Protein AF-A0A945HEQ9-F1 (afdb_monomer)

pLDDT: mean 74.12, std 15.44, range [50.94, 94.44]

Mean predicted aligned error: 12.05 Å

Solv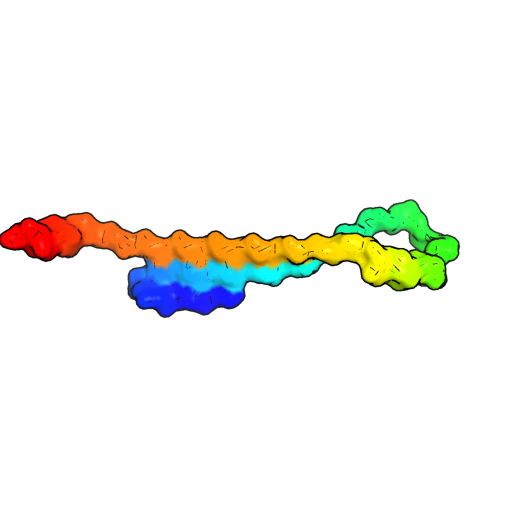ent-accessible surface area (backbone atoms only — not comparable to full-atom values): 4269 Å² total; per-residue (Å²): 91,77,46,76,84,47,95,92,15,37,39,37,45,47,79,44,78,48,82,86,77,90,74,97,63,96,81,79,45,77,79,63,43,60,64,48,61,74,67,48,84,73,45,76,45,80,47,80,48,79,46,78,82,81,63,66,68,64,54,55,64,73,75,109

Foldseek 3Di:
DKDDPDVVKIKDKDKDWDQDDPDPPPDDCPVVVVVVSVVPDTDIDIDMDTGDDDDPVVVVVVVD

Nearest PDB structures (foldseek):
  5vmd-assembly1_A  TM=3.440E-01  e=4.071E+00  Homo sapiens
  7t7u-assembly1_A  TM=2.262E-01  e=8.850E+00  Chroomonas sp. M1627

Radius of gyration: 23.22 Å; Cα contacts (8 Å, |Δi|>4): 57; chains: 1; bounding box: 55×17×57 Å

Secondary structure (DSSP, 8-state):
-EEEEETTEEEEEEEEEE-------TTT-TTTHHHHHTTSPPEEEEEEEEE----HHHHHHT--

Structure (mmCIF, N/CA/C/O backbone):
data_AF-A0A945HEQ9-F1
#
_entry.id   AF-A0A945HEQ9-F1
#
loop_
_atom_site.group_PDB
_atom_site.id
_atom_site.type_symbol
_atom_site.label_atom_id
_atom_site.label_alt_id
_atom_site.label_comp_id
_atom_site.label_asym_id
_atom_site.label_entity_id
_atom_site.label_seq_id
_atom_site.pdbx_PDB_ins_code
_atom_site.Cartn_x
_atom_site.Cartn_y
_atom_site.Cartn_z
_atom_site.occupancy
_atom_site.B_iso_or_equiv
_atom_site.auth_seq_id
_atom_site.auth_comp_id
_atom_site.auth_asym_id
_atom_site.auth_atom_id
_atom_site.pdbx_PDB_model_num
ATOM 1 N N . PHE A 1 1 ? -1.286 2.771 -4.751 1.00 85.75 1 PHE A N 1
ATOM 2 C CA . PHE A 1 1 ? -2.578 3.291 -4.262 1.00 85.75 1 PHE A CA 1
ATOM 3 C C . PHE A 1 1 ? -2.679 3.087 -2.765 1.00 85.75 1 PHE A C 1
ATOM 5 O O . PHE A 1 1 ? -2.322 2.017 -2.286 1.00 85.75 1 PHE A O 1
ATOM 12 N N . ASN A 1 2 ? -3.138 4.097 -2.030 1.00 83.69 2 ASN A N 1
ATOM 13 C CA . ASN A 1 2 ? -3.369 4.000 -0.593 1.00 83.69 2 ASN A CA 1
ATOM 14 C C . ASN A 1 2 ? -4.771 4.523 -0.280 1.00 83.69 2 ASN A C 1
ATOM 16 O O . ASN A 1 2 ? -5.104 5.634 -0.681 1.00 83.69 2 ASN A O 1
ATOM 20 N N . TRP A 1 3 ? -5.568 3.721 0.415 1.00 89.69 3 TRP A N 1
ATOM 21 C CA . TRP A 1 3 ? -6.953 4.018 0.751 1.00 89.69 3 TRP A CA 1
ATOM 22 C C . TRP A 1 3 ? -7.170 3.861 2.255 1.00 89.69 3 TRP A C 1
ATOM 24 O O . TRP A 1 3 ? -6.853 2.821 2.828 1.00 89.69 3 TRP A O 1
ATOM 34 N N . GLU A 1 4 ? -7.693 4.899 2.902 1.00 90.81 4 GLU A N 1
ATOM 35 C CA . GLU A 1 4 ? -8.126 4.854 4.299 1.00 90.81 4 GLU A CA 1
ATOM 36 C C . GLU A 1 4 ? -9.639 4.621 4.332 1.00 90.81 4 GLU A C 1
ATOM 38 O O . GLU A 1 4 ? -10.410 5.460 3.871 1.00 90.81 4 GLU A O 1
ATOM 43 N N . PHE A 1 5 ? -10.053 3.443 4.802 1.00 86.62 5 PHE A N 1
ATOM 44 C CA . PHE A 1 5 ? -11.454 2.998 4.764 1.00 86.62 5 PHE A CA 1
ATOM 45 C C . PHE A 1 5 ? -12.129 3.031 6.141 1.00 86.62 5 PHE A C 1
ATOM 47 O O . PHE A 1 5 ? -13.350 2.93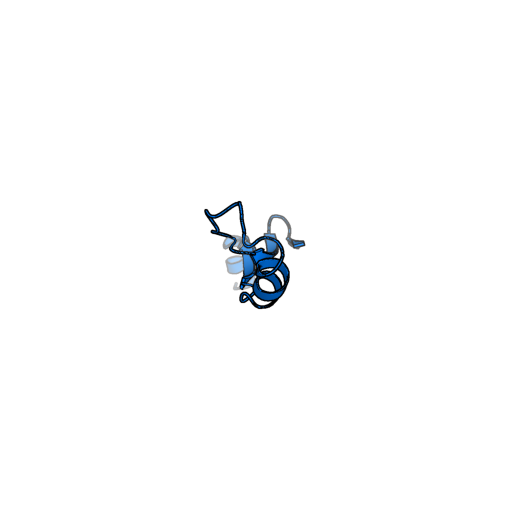7 6.235 1.00 86.62 5 PHE A O 1
ATOM 54 N N . ALA A 1 6 ? -11.347 3.170 7.210 1.00 87.31 6 ALA A N 1
ATOM 55 C CA . ALA A 1 6 ? -11.827 3.468 8.553 1.00 87.31 6 ALA A CA 1
ATOM 56 C C . ALA A 1 6 ? -10.733 4.232 9.317 1.00 87.31 6 ALA A C 1
ATOM 58 O O . ALA A 1 6 ? -9.569 4.149 8.920 1.00 87.31 6 ALA A O 1
ATOM 59 N N . PRO A 1 7 ? -11.055 4.943 10.412 1.00 85.50 7 PRO A N 1
ATOM 60 C CA . PRO A 1 7 ? -10.060 5.665 11.201 1.00 85.50 7 PRO A CA 1
ATOM 61 C C . PRO A 1 7 ? -8.894 4.754 11.605 1.00 85.50 7 PRO A C 1
ATOM 63 O O . PRO A 1 7 ? -9.088 3.728 12.260 1.00 85.50 7 PRO A O 1
ATOM 66 N N . GLY A 1 8 ? -7.688 5.082 11.137 1.00 84.88 8 GLY A N 1
ATOM 67 C CA . GLY A 1 8 ? -6.481 4.284 11.366 1.00 84.88 8 GLY A CA 1
ATOM 68 C C . GLY A 1 8 ? -6.353 3.031 10.490 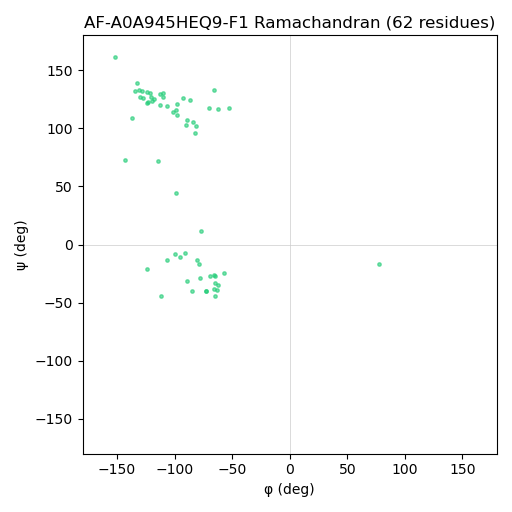1.00 84.88 8 GLY A C 1
ATOM 69 O O . GLY A 1 8 ? -5.250 2.514 10.337 1.00 84.88 8 GLY A O 1
ATOM 70 N N . SER A 1 9 ? -7.422 2.557 9.851 1.00 89.62 9 SER A N 1
ATOM 71 C CA . SER A 1 9 ? -7.393 1.361 9.002 1.00 89.62 9 SER A CA 1
ATOM 72 C C . SER A 1 9 ? -7.127 1.717 7.541 1.00 89.62 9 SER A C 1
ATOM 74 O O . SER A 1 9 ? -7.826 2.532 6.936 1.00 89.62 9 SER A O 1
ATOM 76 N N . LYS A 1 10 ? -6.106 1.090 6.956 1.00 93.94 10 LYS A N 1
ATOM 77 C CA . LYS A 1 10 ? -5.566 1.454 5.641 1.00 93.94 10 LYS A CA 1
ATOM 78 C C . LYS A 1 10 ? -5.379 0.229 4.760 1.00 93.94 10 LYS A C 1
ATOM 80 O O . LYS A 1 10 ? -4.902 -0.806 5.217 1.00 93.94 10 LYS A O 1
ATOM 85 N N . ALA A 1 11 ? -5.714 0.371 3.486 1.00 94.44 11 ALA A N 1
ATOM 86 C CA . ALA A 1 11 ? -5.421 -0.580 2.430 1.00 94.44 11 ALA A CA 1
ATOM 87 C C . ALA A 1 11 ? -4.405 0.039 1.462 1.00 94.44 11 ALA A C 1
ATOM 89 O O . ALA A 1 11 ? -4.589 1.153 0.971 1.00 94.44 11 ALA A O 1
ATOM 90 N N . THR A 1 12 ? -3.333 -0.684 1.163 1.00 93.50 12 THR A N 1
ATOM 91 C CA . THR A 1 12 ? -2.290 -0.245 0.236 1.00 93.50 12 THR A CA 1
ATOM 92 C C . THR A 1 12 ? -2.140 -1.274 -0.875 1.00 93.50 12 THR A C 1
ATOM 94 O O . THR A 1 12 ? -1.851 -2.439 -0.611 1.00 93.50 12 THR A O 1
ATOM 97 N N . LEU A 1 13 ? -2.309 -0.832 -2.119 1.00 93.38 13 LEU A N 1
ATOM 98 C CA . LEU A 1 13 ? -2.081 -1.624 -3.324 1.00 93.38 13 LEU A CA 1
ATOM 99 C C . LEU A 1 13 ? -0.848 -1.090 -4.052 1.00 93.38 13 LEU A C 1
ATOM 101 O O . LEU A 1 13 ? -0.761 0.101 -4.370 1.00 93.38 13 LEU A O 1
ATOM 105 N N . LEU A 1 14 ? 0.085 -1.983 -4.342 1.00 93.19 14 LEU A N 1
ATOM 106 C CA . LEU A 1 14 ? 1.320 -1.706 -5.051 1.00 93.19 14 LEU A CA 1
ATOM 107 C C . LEU A 1 14 ? 1.361 -2.565 -6.314 1.00 93.19 14 LEU A C 1
ATOM 109 O O . LEU A 1 14 ? 1.220 -3.783 -6.247 1.00 93.19 14 LEU A O 1
ATOM 113 N N . TYR A 1 15 ? 1.575 -1.918 -7.452 1.00 91.06 15 TYR A N 1
ATOM 114 C CA . TYR A 1 15 ? 1.846 -2.577 -8.721 1.00 91.06 15 TYR A CA 1
ATOM 115 C C . TYR A 1 15 ? 3.233 -2.148 -9.188 1.00 91.06 15 TYR A C 1
ATOM 117 O O . TYR A 1 15 ? 3.518 -0.950 -9.243 1.00 91.06 15 TYR A O 1
ATOM 125 N N . ARG A 1 16 ? 4.108 -3.114 -9.463 1.00 86.12 16 ARG A N 1
ATOM 126 C CA . ARG A 1 16 ? 5.485 -2.886 -9.905 1.00 86.12 16 ARG A CA 1
ATOM 127 C C . ARG A 1 16 ? 5.766 -3.693 -11.160 1.00 86.12 16 ARG A C 1
ATOM 129 O O . ARG A 1 16 ? 5.542 -4.897 -11.177 1.00 86.12 16 ARG A O 1
ATOM 136 N N . ASN A 1 17 ? 6.343 -3.032 -12.155 1.00 82.00 17 ASN A N 1
ATOM 137 C CA . ASN A 1 17 ? 6.965 -3.686 -13.299 1.00 82.00 17 ASN A CA 1
ATOM 138 C C . ASN A 1 17 ? 8.475 -3.655 -13.060 1.00 82.00 17 ASN A C 1
ATOM 140 O O . ASN A 1 17 ? 9.057 -2.573 -13.005 1.00 82.00 17 ASN A O 1
ATOM 144 N N . ASN A 1 18 ? 9.102 -4.813 -12.864 1.00 72.75 18 ASN A N 1
ATOM 145 C CA . ASN A 1 18 ? 10.550 -4.901 -12.694 1.00 72.75 18 ASN A CA 1
ATOM 146 C C . ASN A 1 18 ? 11.187 -5.297 -14.035 1.00 72.75 18 ASN A C 1
ATOM 148 O O . ASN A 1 18 ? 10.958 -6.398 -14.534 1.00 72.75 18 ASN A O 1
ATOM 152 N N . LEU A 1 19 ? 11.995 -4.396 -14.595 1.00 67.19 19 LEU A N 1
ATOM 153 C CA . LEU A 1 19 ? 12.874 -4.657 -15.736 1.00 67.19 19 LEU A CA 1
ATOM 154 C C . LEU A 1 19 ? 14.218 -5.138 -15.172 1.00 67.19 19 LEU A C 1
ATOM 156 O O . LEU A 1 19 ? 14.973 -4.343 -14.615 1.00 67.19 19 LEU A O 1
ATOM 160 N N . PHE A 1 20 ? 14.490 -6.442 -15.232 1.00 59.44 20 PHE A N 1
ATOM 161 C CA . PHE A 1 20 ? 15.772 -6.994 -14.789 1.00 59.44 20 PHE A CA 1
ATOM 162 C C . PHE A 1 20 ? 16.793 -6.801 -15.917 1.00 59.44 20 PHE A C 1
ATOM 164 O O . PHE A 1 20 ? 16.756 -7.517 -16.914 1.00 59.44 20 PH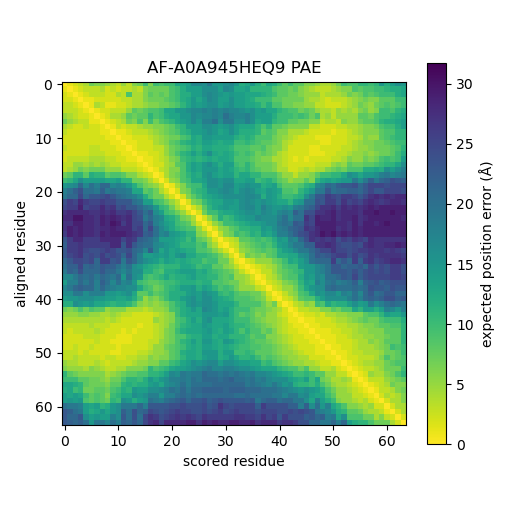E A O 1
ATOM 171 N N . ASN A 1 21 ? 17.664 -5.798 -15.793 1.00 55.03 21 ASN A N 1
ATOM 172 C CA . ASN A 1 21 ? 18.737 -5.545 -16.753 1.00 55.03 21 ASN A CA 1
ATOM 173 C C . ASN A 1 21 ? 20.097 -5.776 -16.079 1.00 55.03 21 ASN A C 1
ATOM 175 O O . ASN A 1 21 ? 20.811 -4.826 -15.769 1.00 55.03 21 ASN A O 1
ATOM 179 N N . GLU A 1 22 ? 20.436 -7.038 -15.813 1.00 55.69 22 GLU A N 1
ATOM 180 C CA . GLU A 1 22 ? 21.838 -7.423 -15.634 1.00 55.69 22 GLU A CA 1
ATOM 181 C C . GLU A 1 22 ? 22.438 -7.637 -17.023 1.00 55.69 22 GLU A C 1
ATOM 183 O O . GLU A 1 22 ? 22.261 -8.694 -17.617 1.00 55.69 22 GLU A O 1
ATOM 188 N N . ASP A 1 23 ? 23.107 -6.624 -17.573 1.00 50.94 23 ASP A N 1
ATOM 189 C CA . ASP A 1 23 ? 23.996 -6.834 -18.716 1.00 50.94 23 ASP A CA 1
ATOM 190 C C . ASP A 1 23 ? 25.287 -6.035 -18.523 1.00 50.94 23 ASP A C 1
ATOM 192 O O . ASP A 1 23 ? 25.319 -4.806 -18.577 1.00 50.94 23 ASP A O 1
ATOM 196 N N . ASN A 1 24 ? 26.365 -6.778 -18.270 1.00 54.25 24 ASN A N 1
ATOM 197 C CA . ASN A 1 24 ? 27.714 -6.297 -17.986 1.00 54.25 24 ASN A CA 1
ATOM 198 C C . ASN A 1 24 ? 28.587 -6.365 -19.261 1.00 54.25 24 ASN A C 1
ATOM 200 O O . ASN A 1 24 ? 29.707 -6.868 -19.234 1.00 54.25 24 ASN A O 1
ATOM 204 N N . MET A 1 25 ? 28.057 -5.930 -20.414 1.00 56.47 25 MET A N 1
ATOM 205 C CA . MET A 1 25 ? 28.757 -5.957 -21.714 1.00 56.47 25 MET A CA 1
ATOM 206 C C . MET A 1 25 ? 28.423 -4.708 -22.553 1.00 56.47 25 MET A C 1
ATOM 208 O O . MET A 1 25 ? 27.684 -4.758 -23.534 1.00 56.47 25 MET A O 1
ATOM 212 N N . SER A 1 26 ? 28.969 -3.553 -22.158 1.00 53.50 26 SER A N 1
ATOM 213 C CA . SER A 1 26 ? 28.547 -2.213 -22.609 1.00 53.50 26 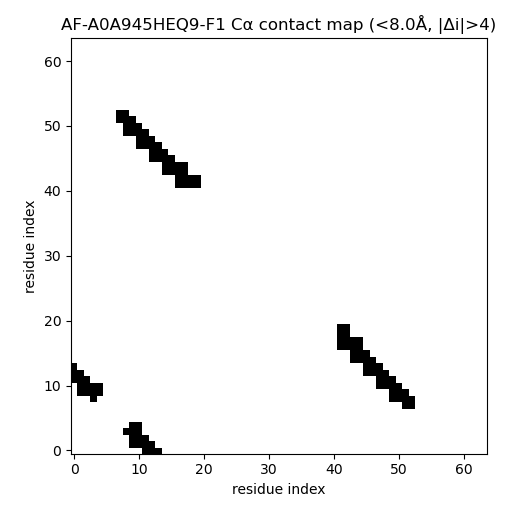SER A CA 1
ATOM 214 C C . SER A 1 26 ? 29.003 -1.758 -24.010 1.00 53.50 26 SER A C 1
ATOM 216 O O . SER A 1 26 ? 28.907 -0.570 -24.307 1.00 53.50 26 SER A O 1
ATOM 218 N N . GLY A 1 27 ? 29.552 -2.628 -24.862 1.00 55.06 27 GLY A N 1
ATOM 219 C CA . GLY A 1 27 ? 30.286 -2.178 -26.060 1.00 55.06 27 GLY A CA 1
ATOM 220 C C . GLY A 1 27 ? 29.646 -2.473 -27.418 1.00 55.06 27 GLY A C 1
ATOM 221 O O . GLY A 1 27 ? 29.661 -1.621 -28.298 1.00 55.06 27 GLY A O 1
ATOM 222 N N . VAL A 1 28 ? 29.119 -3.685 -27.619 1.00 52.44 28 VAL A N 1
ATOM 223 C CA . VAL A 1 28 ? 28.869 -4.221 -28.978 1.00 52.44 28 VAL A CA 1
ATOM 224 C C . VAL A 1 28 ? 27.410 -4.639 -29.198 1.00 52.44 28 VAL A C 1
ATOM 226 O O . VAL A 1 28 ? 26.943 -4.672 -30.332 1.00 52.44 28 VAL A O 1
ATOM 229 N N . SER A 1 29 ? 26.647 -4.899 -28.132 1.00 52.28 29 SER A N 1
ATOM 230 C CA . SER A 1 29 ? 25.287 -5.441 -28.242 1.00 52.28 29 SER A CA 1
ATOM 231 C C . SER A 1 29 ? 24.184 -4.378 -28.312 1.00 52.28 29 SER A C 1
ATOM 233 O O . SER A 1 29 ? 23.047 -4.722 -28.588 1.00 52.28 29 SER A O 1
ATOM 235 N N . TYR A 1 30 ? 24.479 -3.085 -28.128 1.00 51.84 30 TYR A N 1
ATOM 236 C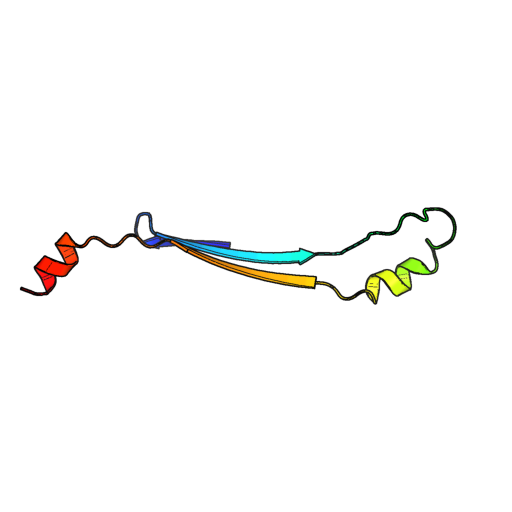 CA . TYR A 1 30 ? 23.461 -2.031 -27.953 1.00 51.84 30 TYR A CA 1
ATOM 237 C C . TYR A 1 30 ? 22.439 -1.917 -29.105 1.00 51.84 30 TYR A C 1
ATOM 239 O O . TYR A 1 30 ? 21.331 -1.452 -28.876 1.00 51.84 30 TYR A O 1
ATOM 247 N N . TYR A 1 31 ? 22.775 -2.347 -30.330 1.00 55.75 31 TYR A N 1
ATOM 248 C CA . TYR A 1 31 ? 21.847 -2.334 -31.474 1.00 55.75 31 TYR A CA 1
ATOM 249 C C . TYR A 1 31 ? 21.006 -3.620 -31.596 1.00 55.75 31 TYR A C 1
ATOM 251 O O . TYR A 1 31 ? 19.860 -3.573 -32.036 1.00 55.75 31 TYR A O 1
ATOM 259 N N . THR A 1 32 ? 21.551 -4.766 -31.178 1.00 54.34 32 THR A N 1
ATOM 260 C CA . THR A 1 32 ? 20.871 -6.075 -31.202 1.00 54.34 32 THR A CA 1
ATOM 261 C C . THR A 1 32 ? 20.007 -6.269 -29.951 1.00 54.34 32 THR A C 1
ATOM 263 O O . THR A 1 32 ? 18.858 -6.695 -30.030 1.00 54.34 32 THR A O 1
ATOM 266 N N . SER A 1 33 ? 20.523 -5.834 -28.804 1.00 54.00 33 SER A N 1
ATOM 267 C CA . SER A 1 33 ? 19.911 -5.951 -27.485 1.00 54.00 33 SER A CA 1
ATOM 268 C C . SER A 1 33 ? 18.629 -5.158 -27.341 1.00 54.00 33 SER A C 1
ATOM 270 O O . SER A 1 33 ? 17.794 -5.558 -26.553 1.00 54.00 33 SER A O 1
ATOM 272 N N . THR A 1 34 ? 18.411 -4.061 -28.073 1.00 57.62 34 THR A N 1
ATOM 273 C CA . THR A 1 34 ? 17.149 -3.308 -27.962 1.00 57.62 34 THR A CA 1
ATOM 274 C C . THR A 1 34 ? 15.957 -4.162 -28.380 1.00 57.62 34 THR A C 1
ATOM 276 O O . THR A 1 34 ? 14.894 -4.043 -27.785 1.00 57.62 34 THR A O 1
ATOM 279 N N . LYS A 1 35 ? 16.134 -5.047 -29.370 1.00 58.81 35 LYS A N 1
ATOM 280 C CA . LYS A 1 35 ? 15.080 -5.959 -29.826 1.00 58.81 35 LYS A CA 1
ATOM 281 C C . LYS A 1 35 ? 14.832 -7.072 -28.806 1.00 58.81 35 LYS A C 1
ATOM 283 O O . LYS A 1 35 ? 13.679 -7.353 -28.501 1.00 58.81 35 LYS A O 1
ATOM 288 N N . ASP A 1 36 ? 15.900 -7.590 -28.205 1.00 57.62 36 ASP A N 1
ATOM 289 C CA . ASP A 1 36 ? 15.828 -8.642 -27.187 1.00 57.62 36 ASP A CA 1
ATOM 290 C C . ASP A 1 36 ? 15.408 -8.107 -25.803 1.00 57.62 36 ASP A C 1
ATOM 292 O O . ASP A 1 36 ? 14.765 -8.816 -25.041 1.00 57.62 36 ASP A O 1
ATOM 296 N N . LEU A 1 37 ? 15.695 -6.844 -25.461 1.00 57.50 37 LEU A N 1
ATOM 297 C CA . LEU A 1 37 ? 15.285 -6.202 -24.201 1.00 57.50 37 LEU A CA 1
ATOM 298 C C . LEU A 1 37 ? 13.763 -6.070 -24.097 1.00 57.50 37 LEU A C 1
ATOM 300 O O . LEU A 1 37 ? 13.234 -6.141 -22.990 1.00 57.50 37 LEU A O 1
ATOM 304 N N . PHE A 1 38 ? 13.073 -5.874 -25.225 1.00 61.66 38 PHE A N 1
ATOM 305 C CA . PHE A 1 38 ? 11.609 -5.889 -25.277 1.00 61.66 38 PHE A CA 1
ATOM 306 C C . PHE A 1 38 ? 11.027 -7.314 -25.288 1.00 61.66 38 PHE A C 1
ATOM 308 O O . PHE A 1 38 ? 9.845 -7.464 -24.991 1.00 61.66 38 PHE A O 1
ATOM 315 N N . ASP A 1 39 ? 11.844 -8.333 -25.584 1.00 62.25 39 ASP A N 1
ATOM 316 C CA . ASP A 1 39 ? 11.479 -9.761 -25.565 1.00 62.25 39 ASP A CA 1
ATOM 317 C C . ASP A 1 39 ? 11.844 -10.445 -24.226 1.00 62.25 39 ASP A C 1
ATOM 319 O O . ASP A 1 39 ? 11.410 -11.561 -23.931 1.00 62.25 39 ASP A O 1
ATOM 323 N N . LYS A 1 40 ? 12.617 -9.766 -23.361 1.00 60.91 40 LYS A N 1
ATOM 324 C CA . LYS A 1 40 ? 12.878 -10.212 -21.985 1.00 60.91 40 LYS A CA 1
ATOM 325 C C . LYS A 1 40 ? 11.563 -10.166 -21.183 1.00 60.91 40 LYS A C 1
ATOM 327 O O . LYS A 1 40 ? 10.856 -9.155 -21.211 1.00 60.91 40 LYS A O 1
ATOM 332 N N . PRO A 1 41 ? 11.227 -11.224 -20.420 1.00 61.41 41 PRO A N 1
ATOM 333 C CA . PRO A 1 41 ? 9.966 -11.292 -19.692 1.00 61.41 41 PRO A CA 1
ATOM 334 C C . PRO A 1 41 ? 9.877 -10.168 -18.654 1.00 61.41 41 PRO A C 1
ATOM 336 O O . PRO A 1 41 ? 10.660 -10.099 -17.703 1.00 61.41 41 PRO A O 1
ATOM 339 N N . ILE A 1 42 ? 8.904 -9.274 -18.841 1.00 68.50 42 ILE A N 1
ATOM 340 C CA . ILE A 1 42 ? 8.604 -8.197 -17.899 1.00 68.50 42 ILE A CA 1
ATOM 341 C C . ILE A 1 42 ? 7.995 -8.830 -16.645 1.00 68.50 42 ILE A C 1
ATOM 343 O O . ILE A 1 42 ? 6.926 -9.438 -16.686 1.00 68.50 42 ILE A O 1
ATOM 347 N N . ASN A 1 43 ? 8.671 -8.676 -15.506 1.00 77.19 43 ASN A N 1
ATOM 348 C CA . ASN A 1 43 ? 8.194 -9.231 -14.245 1.00 77.19 43 ASN A CA 1
ATOM 349 C C . ASN A 1 43 ? 7.190 -8.276 -13.592 1.00 77.19 43 ASN A C 1
ATOM 351 O O . ASN A 1 43 ? 7.564 -7.248 -13.018 1.00 77.19 43 ASN A O 1
ATOM 355 N N . HIS A 1 44 ? 5.912 -8.641 -13.651 1.00 85.19 44 HIS A N 1
ATOM 356 C CA . HIS A 1 44 ? 4.826 -7.929 -12.984 1.00 85.19 44 HIS A CA 1
ATOM 357 C C . HIS A 1 44 ? 4.669 -8.423 -11.540 1.00 85.19 44 HIS A C 1
ATOM 359 O O . HIS A 1 44 ? 4.479 -9.611 -11.294 1.00 85.19 44 HIS A O 1
ATOM 365 N N . GLN A 1 45 ? 4.728 -7.511 -10.571 1.00 88.25 45 GLN A N 1
ATOM 366 C CA . GLN A 1 45 ? 4.501 -7.800 -9.156 1.00 88.25 45 GLN A CA 1
ATOM 367 C C . GLN A 1 45 ? 3.320 -6.985 -8.638 1.00 88.25 45 GLN A C 1
ATOM 369 O O . GLN A 1 45 ? 3.313 -5.754 -8.698 1.00 88.25 45 GLN A O 1
ATOM 374 N N . VAL A 1 46 ? 2.332 -7.689 -8.090 1.00 91.25 46 VAL A N 1
ATOM 375 C CA . VAL A 1 46 ? 1.173 -7.099 -7.416 1.00 91.25 46 VAL A CA 1
ATOM 376 C C . VAL A 1 46 ? 1.299 -7.386 -5.924 1.00 91.25 46 VAL A C 1
ATOM 378 O O . VAL A 1 46 ? 1.546 -8.520 -5.521 1.00 91.25 46 VAL A O 1
ATOM 381 N N . SER A 1 47 ? 1.141 -6.368 -5.082 1.00 92.75 47 SER A N 1
ATOM 382 C CA . SER A 1 47 ? 1.168 -6.520 -3.626 1.00 92.75 47 SER A CA 1
ATOM 383 C C . SER A 1 47 ? 0.021 -5.754 -2.983 1.00 92.75 47 SER A C 1
ATOM 385 O O . SER A 1 47 ? -0.185 -4.576 -3.270 1.00 92.75 47 SER A O 1
ATOM 387 N N . LEU A 1 48 ? -0.702 -6.415 -2.080 1.00 94.00 48 LEU A N 1
ATOM 388 C CA . LEU A 1 48 ? -1.812 -5.841 -1.325 1.00 94.00 48 LEU A CA 1
ATOM 389 C C . LEU A 1 48 ? -1.520 -5.948 0.175 1.00 94.00 48 LEU A C 1
ATOM 391 O O . LEU A 1 48 ? -1.172 -7.017 0.669 1.00 94.00 48 LEU A O 1
ATOM 395 N N . ARG A 1 49 ? -1.672 -4.839 0.901 1.00 94.44 49 ARG A N 1
ATOM 396 C CA . ARG A 1 49 ? -1.549 -4.763 2.362 1.00 94.44 49 ARG A CA 1
ATOM 397 C C . ARG A 1 49 ? -2.831 -4.190 2.946 1.00 94.44 49 ARG A C 1
ATOM 399 O O . ARG A 1 49 ? -3.279 -3.140 2.499 1.00 94.44 49 ARG A O 1
ATOM 406 N N . ILE A 1 50 ? -3.376 -4.840 3.970 1.00 93.25 50 ILE A N 1
ATOM 407 C CA . ILE A 1 50 ? -4.557 -4.374 4.704 1.00 93.25 50 ILE A CA 1
ATOM 408 C C . ILE A 1 50 ? -4.183 -4.274 6.182 1.00 93.25 50 ILE A C 1
ATOM 410 O O . ILE A 1 50 ? -3.768 -5.260 6.782 1.00 93.25 50 ILE A O 1
ATOM 414 N N . ASN A 1 51 ? -4.333 -3.084 6.756 1.00 92.25 51 ASN A N 1
ATOM 415 C CA . ASN A 1 51 ? -4.181 -2.818 8.181 1.00 92.25 51 ASN A CA 1
ATOM 416 C C . ASN A 1 51 ? -5.559 -2.452 8.743 1.00 92.25 51 ASN A C 1
ATOM 418 O O . ASN A 1 51 ? -6.157 -1.475 8.289 1.00 92.25 51 ASN A O 1
ATOM 422 N N . TYR A 1 52 ? -6.055 -3.220 9.713 1.00 90.06 52 TYR A N 1
ATOM 423 C CA . TYR A 1 52 ? -7.365 -3.011 10.328 1.00 90.06 52 TYR A CA 1
ATOM 424 C C . TYR A 1 52 ? -7.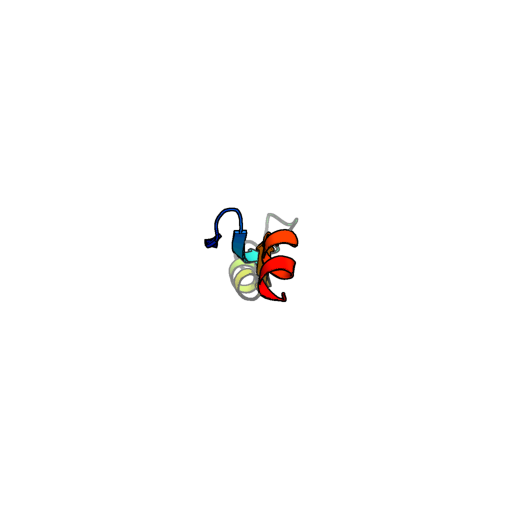258 -3.035 11.852 1.00 90.06 52 TYR A C 1
ATOM 426 O O . TYR A 1 52 ? -6.636 -3.935 12.417 1.00 90.06 52 TYR A O 1
ATOM 434 N N . PHE A 1 53 ? -7.871 -2.050 12.508 1.00 87.44 53 PHE A N 1
ATOM 435 C CA . PHE A 1 53 ? -7.916 -1.959 13.965 1.00 87.44 53 PHE A CA 1
ATOM 436 C C . PHE A 1 53 ? -9.244 -2.506 14.486 1.00 87.44 53 PHE A C 1
ATOM 438 O O . PHE A 1 53 ? -10.313 -2.010 14.135 1.00 87.44 53 PHE A O 1
ATOM 445 N N . ILE A 1 54 ? -9.161 -3.529 15.337 1.00 84.25 54 ILE A N 1
ATOM 446 C CA . ILE A 1 54 ? -10.317 -4.179 15.953 1.00 84.25 54 ILE A CA 1
ATOM 447 C C . ILE A 1 54 ? -10.388 -3.776 17.424 1.00 84.25 54 ILE A C 1
ATOM 449 O O . ILE A 1 54 ? -9.490 -4.101 18.198 1.00 84.25 54 ILE A O 1
ATOM 453 N N . ASP A 1 55 ? -11.477 -3.122 17.823 1.00 82.75 55 ASP A N 1
ATOM 454 C CA . ASP A 1 55 ? -11.779 -2.881 19.234 1.00 82.75 55 ASP A CA 1
ATOM 455 C C . ASP A 1 55 ? -12.598 -4.049 19.810 1.00 82.75 55 ASP A C 1
ATOM 457 O O . ASP A 1 55 ? -13.790 -4.215 19.530 1.00 82.75 55 ASP A O 1
ATOM 461 N N . PHE A 1 56 ? -11.954 -4.868 20.645 1.00 81.44 56 PHE A N 1
ATOM 462 C CA . PHE A 1 56 ? -12.587 -6.010 21.306 1.00 81.44 56 PHE A CA 1
ATOM 463 C C . PHE A 1 56 ? -13.674 -5.613 22.319 1.00 81.44 56 PHE A C 1
ATOM 465 O O . PHE A 1 56 ? -14.604 -6.393 22.546 1.00 81.44 56 PHE A O 1
ATOM 472 N N . ASN A 1 57 ? -13.613 -4.411 22.901 1.00 79.50 57 ASN A N 1
ATOM 473 C CA . ASN A 1 57 ? -14.613 -3.947 23.865 1.00 79.50 57 ASN A CA 1
ATOM 474 C C . ASN A 1 57 ? -15.940 -3.617 23.170 1.00 79.50 57 ASN A C 1
ATOM 476 O O . ASN A 1 57 ? -17.005 -3.992 23.668 1.00 79.50 57 ASN A O 1
ATOM 480 N N . LEU A 1 58 ? -15.885 -2.997 21.985 1.00 74.69 58 LEU A N 1
ATOM 481 C CA . LEU A 1 58 ? -17.063 -2.763 21.141 1.00 74.69 58 LEU A CA 1
ATOM 482 C C . LEU A 1 58 ? -17.695 -4.080 20.666 1.00 74.69 58 LEU A C 1
ATOM 484 O O . LEU A 1 58 ? -18.920 -4.211 20.669 1.00 74.69 58 LEU A O 1
ATOM 488 N N . ILE A 1 59 ? -16.880 -5.082 20.319 1.00 76.44 59 ILE A N 1
ATOM 489 C CA . ILE A 1 59 ? -17.374 -6.400 19.889 1.00 76.44 59 ILE A CA 1
ATOM 490 C C . ILE A 1 59 ? -18.106 -7.118 21.024 1.00 76.44 59 ILE A C 1
ATOM 492 O O . ILE A 1 59 ? -19.188 -7.666 20.807 1.00 76.44 59 ILE A O 1
ATOM 496 N N . LYS A 1 60 ? -17.548 -7.103 22.240 1.00 74.12 60 LYS A N 1
ATOM 497 C CA . LYS A 1 60 ? -18.160 -7.766 23.399 1.00 74.12 60 LYS A CA 1
ATOM 498 C C . LYS A 1 60 ? -19.490 -7.114 23.790 1.00 74.12 60 LYS A C 1
ATOM 500 O O . LYS A 1 60 ? -20.439 -7.825 24.098 1.00 74.12 60 LYS A O 1
ATOM 505 N N . LYS A 1 61 ? -19.581 -5.781 23.711 1.00 70.06 61 LYS A N 1
ATOM 506 C CA . LYS A 1 61 ? -20.796 -5.017 24.043 1.00 70.06 61 LYS A CA 1
ATOM 507 C C . LYS A 1 61 ? -21.939 -5.223 23.042 1.00 70.06 61 LYS A C 1
ATOM 509 O O . LYS A 1 61 ? -23.090 -5.105 23.424 1.00 70.06 61 LYS A O 1
ATOM 514 N N . LYS A 1 62 ? -21.633 -5.551 21.781 1.00 64.25 62 LYS A N 1
A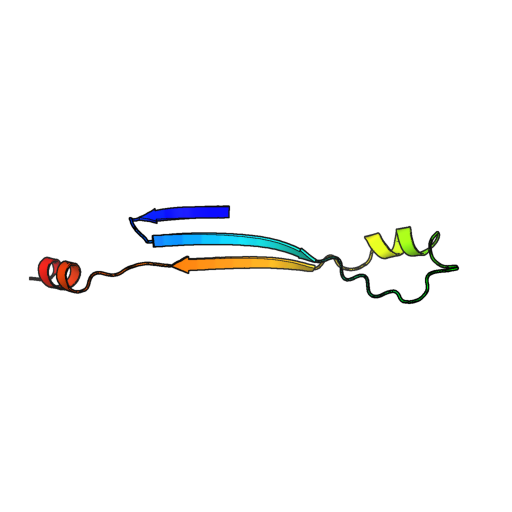TOM 515 C CA . LYS A 1 62 ? -22.632 -5.856 20.736 1.00 64.25 62 LYS A CA 1
ATOM 516 C C . LYS A 1 62 ? -23.178 -7.291 20.814 1.00 64.25 62 LYS A C 1
ATOM 518 O O . LYS A 1 62 ? -24.133 -7.618 20.119 1.00 64.25 62 LYS A O 1
ATOM 523 N N . LYS A 1 63 ? -22.523 -8.157 21.595 1.00 58.97 63 LYS A N 1
ATOM 524 C CA . LYS A 1 63 ? -22.866 -9.578 21.757 1.00 58.97 63 LYS A CA 1
ATOM 525 C C . LYS A 1 63 ? -23.659 -9.867 23.040 1.00 58.97 63 LYS A C 1
ATOM 527 O O . LYS A 1 63 ? -24.088 -11.003 23.218 1.00 58.97 63 LYS A O 1
ATOM 532 N N . SER A 1 64 ? -23.795 -8.869 23.916 1.00 52.56 64 SER A N 1
ATOM 533 C CA . SER A 1 64 ? -24.638 -8.878 25.117 1.00 52.56 64 SER A CA 1
ATOM 534 C C . SER A 1 64 ? -25.909 -8.086 24.865 1.00 52.56 64 SER A C 1
ATOM 536 O O . SER A 1 64 ? -26.869 -8.365 25.610 1.00 52.56 64 SER A O 1
#

Sequence (64 aa):
FNWEFAPGSKATLLYRNNLFNEDNMSGVSYYTSTKDLFDKPINHQVSLRINYFIDFNLIKKKKS

=== Feature glossary ===
The record interleaves many kinds of information about one protein. Here is each kind framed as the question it answers.

Q: What known structures does this most resemble?
A: Structural nearest neighbors (via Foldseek easy-search vs the PDB). Reported per hit: target PDB id, E-value, and alignment TM-score. A TM-score above ~0.5 is the conventional threshold for 'same fold'.

Q: Where is each backbone atom in 3D?
A: The mmCIF table is the protein's shape written out atom by atom. For each backbone N, Cα, C, and carbonyl O, it records an (x, y, z) coordinate triple in Å plus the residue type, chain letter, and residue number.

Q: What are the backbone torsion angles?
A: The φ/ψ torsion pair specifies the backbone conformation at each residue. φ rotates about the N–Cα bond, ψ about the Cα–C bond. Steric clashes forbid most of the (φ, ψ) plane — the allowed regions (α-helix basin, β-sheet basin, left-handed helix) are the Ramachandran-allowed regions.

Q: Which residues are buried vs exposed?
A: Solvent-accessible surface area (SASA) is the area in Å² traced out by the centre of a 1.4 Å probe sphere (a water molecule) rolled over the protein's van der Waals surface (Shrake–Rupley / Lee–Richards construction). Buried residues have near-zero SASA; fully exposed residues can exceed 200 Å². The total SASA scales roughly with the number of surface residues.

Q: How confident is the AlphaFold model at each residue?
A: pLDDT is the predicted lDDT-Cα score: AlphaFold's confidence that the local environment of each residue (all inter-atomic distances within 15 Å) is correctly placed. It is a per-residue number between 0 and 100, with higher meaning more reliable.

Q: What does the local fold look like, residue by residue?
A: 3Di is Foldseek's structural alphabet. Each residue is assigned one of twenty discrete states based on how its Cα sits relative to its spatial (not sequential) neighbors. Aligning 3Di strings finds structural homologs roughly as well as full 3D superposition, but orders of magnitude faster.

Q: How big and how compact is the whole molecule?
A: Radius of gyration (Rg) is the root-mean-square distance of Cα atoms from their centroid — a single number for overall size and compactness. A globular domain of N residues has Rg ≈ 2.2·N^0.38 Å; an extended or disordered chain has a much larger Rg. The Cα contact count is the number of residue pairs whose Cα atoms are within 8 Å and are more than four positions apart in sequence — a standard proxy for tertiary packing density. The bounding box is the smallest axis-aligned box enclosing all Cα atoms.

Q: Which residues are in helices, strands, or loops?
A: DSSP 8-state secondary structure assigns each residue one of H (α-helix), G (3₁₀-helix), I (π-helix), E (extended β-strand), B (isolated β-bridge), T (hydrogen-bonded turn), S (bend), or '-' (coil). The assignment is computed from backbone hydrogen-bond geometry via the Kabsch–Sander algorithm.

Q: How mobile is each atom in the crystal?
A: Crystallographic B-factors measure how much each atom's electron density is smeared out, in Å². They rise in mobile loops and surface residues and fall in the buried interior. In AlphaFold models this column is repurposed to hold pLDDT instead.

Q: What if only a Cα trace is available?
A: P-SEA three-state annotation labels each residue as helix, strand, or coil based purely on the geometry of the Cα trace. It serves as a fallback when the full backbone (and thus DSSP) is unavailable.

Q: What family and function is it annotated with?
A: Database cross-references. InterPro integrates a dozen domain/family signature databases into unified entries with residue-range hits. GO terms attach function/process/location labels with evidence codes. CATH codes position the fold in a four-level structural taxonomy. Organism is the NCBI-taxonomy species name.

Q: Are the domains correctly placed relative to each other?
A: Predicted Aligned Error (PAE) is an AlphaFold confidence matrix: entry (i, j) is the expected error in the position of residue j, in ångströms, when the prediction is superimposed on the true structure at residue i. Low PAE within a block of residues means that block is internally rigid and well-predicted; high PAE between two blocks means their relative placement is uncertain even if each block individually is confident.

Q: What do the diagnostic plots show?
A: Three 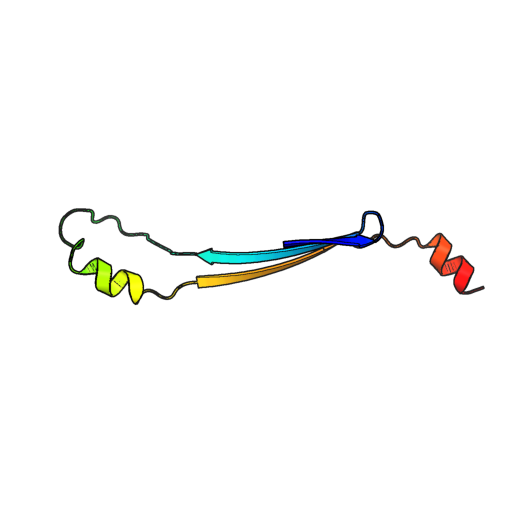diagnostic plots accompany the record. The Cα contact map visualizes the tertiary structure as a 2D adjacency matrix (8 Å cutoff, sequence-local contacts suppressed). The Ramachandran plot shows the distribution of backbone (φ, ψ) torsions, with points in the α and β basins reflecting secondary structure content. The PAE plot shows AlphaFold's inter-residue confidence as a color matrix.

Q: What is the amino-acid chain?
A: Primary structure: the covalent order of the twenty standard amino acids along the backbone. Two proteins with the same sequence will (almost always) fold to the same structure; two with 30% identity often share a fold but not the details.

Q: What do the rendered images show?
A: The six renders are orthographic views along the three Cartesian axes in both directions. Representation (cartoon, sticks, or surface) and color scheme (sequence-rainbow or by-chain) vary across proteins so the training set covers all the common visualization conventions.